Protein AF-A0A914R6S0-F1 (afdb_monomer_lite)

pLDDT: mean 85.36, std 12.39, range [48.38, 97.12]

Radius of gyration: 12.98 Å; chains: 1; bounding box: 23×19×35 Å

Foldseek 3Di:
DPPDDLLDDPPCVPDPVCPDVVVSVCSLQPPDRDDDPPDDPVVVVVVCVVSPNVPD

Organism: Parascaris equorum (NCBI:txid6256)

Seque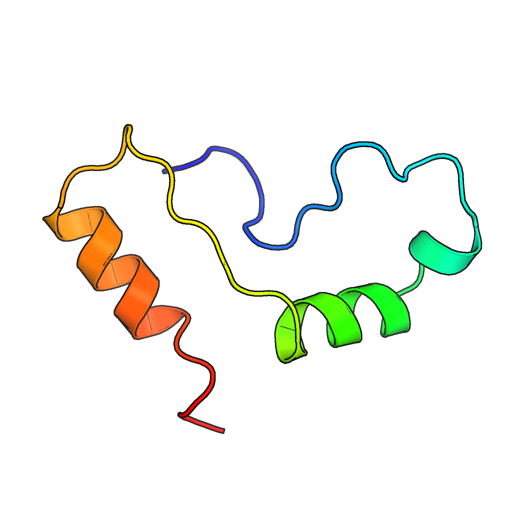nce (56 aa):
MAGRSPFDVVGMAGDAEQNTEDYLFQIILEKQIRIPRSLSVKAATVLKGFLNKSIL

Structure (mmCIF, N/CA/C/O backbone):
data_AF-A0A914R6S0-F1
#
_entry.id   AF-A0A914R6S0-F1
#
loop_
_atom_site.group_PDB
_atom_site.id
_atom_site.type_symbol
_atom_site.label_atom_id
_atom_site.label_alt_id
_atom_site.label_comp_id
_atom_site.label_asym_id
_atom_site.label_entity_id
_atom_site.label_seq_id
_atom_site.pdbx_PDB_ins_code
_atom_site.Cartn_x
_atom_site.Cartn_y
_atom_site.Cartn_z
_atom_site.occupancy
_atom_site.B_iso_or_equiv
_atom_site.auth_seq_id
_atom_site.auth_comp_id
_atom_site.auth_asym_id
_atom_site.auth_atom_id
_atom_site.pdbx_PDB_model_num
ATOM 1 N N . MET A 1 1 ? -14.974 1.784 0.453 1.00 75.56 1 MET A N 1
ATOM 2 C CA . MET A 1 1 ? -13.726 1.405 -0.255 1.00 75.56 1 MET A CA 1
ATOM 3 C C . MET A 1 1 ? -13.529 2.340 -1.444 1.00 75.56 1 MET A C 1
ATOM 5 O O . MET A 1 1 ? -14.470 3.046 -1.773 1.00 75.56 1 MET A O 1
ATOM 9 N N . ALA A 1 2 ? -12.333 2.400 -2.038 1.00 82.69 2 ALA A N 1
ATOM 10 C CA . ALA A 1 2 ? -12.005 3.388 -3.077 1.00 82.69 2 ALA A CA 1
ATOM 11 C C . ALA A 1 2 ? -12.560 3.061 -4.480 1.00 82.69 2 ALA A C 1
ATOM 13 O O . ALA A 1 2 ? -12.507 3.919 -5.351 1.00 82.69 2 ALA A O 1
ATOM 14 N N . GLY A 1 3 ? -13.061 1.839 -4.707 1.00 87.81 3 GLY A N 1
ATOM 15 C CA . GLY A 1 3 ? -13.623 1.417 -5.999 1.00 87.81 3 GLY A CA 1
ATOM 16 C C . GLY A 1 3 ? -12.591 1.157 -7.106 1.00 87.81 3 GLY A C 1
ATOM 17 O O . GLY A 1 3 ? -12.981 0.852 -8.224 1.00 87.81 3 GLY A O 1
ATOM 18 N N . ARG A 1 4 ? -11.293 1.259 -6.798 1.00 88.50 4 ARG A N 1
ATOM 19 C CA . ARG A 1 4 ? -10.163 0.972 -7.694 1.00 88.50 4 ARG A CA 1
ATOM 20 C C . ARG A 1 4 ? -8.971 0.428 -6.908 1.00 88.50 4 ARG A C 1
ATOM 22 O O . ARG A 1 4 ? -8.926 0.591 -5.683 1.00 88.50 4 ARG A O 1
ATOM 29 N N . SER A 1 5 ? -8.011 -0.174 -7.608 1.00 90.06 5 SER A N 1
ATOM 30 C CA . SER A 1 5 ? -6.760 -0.646 -7.004 1.00 90.06 5 SER A CA 1
ATOM 31 C C . SER A 1 5 ? -5.963 0.521 -6.382 1.00 90.06 5 SER A C 1
ATOM 33 O O . SER A 1 5 ? -5.924 1.612 -6.955 1.00 90.06 5 SER A O 1
ATOM 35 N N . PRO A 1 6 ? -5.304 0.339 -5.219 1.00 91.31 6 PRO A N 1
ATOM 36 C CA . PRO A 1 6 ? -4.386 1.338 -4.659 1.00 91.31 6 PRO A CA 1
ATOM 37 C C . PRO A 1 6 ? -3.102 1.516 -5.489 1.00 91.31 6 PRO A C 1
ATOM 39 O O . PRO A 1 6 ? -2.395 2.506 -5.295 1.00 91.31 6 PRO A O 1
ATOM 42 N N . PHE A 1 7 ? -2.822 0.588 -6.409 1.00 91.31 7 PHE A N 1
ATOM 43 C CA . PHE A 1 7 ? -1.679 0.609 -7.328 1.00 91.31 7 PHE A CA 1
ATOM 44 C C . PHE A 1 7 ? -2.072 1.022 -8.748 1.00 91.31 7 PHE A C 1
ATOM 46 O O . PHE A 1 7 ? -1.238 1.000 -9.644 1.00 91.31 7 PHE A O 1
ATOM 53 N N . ASP A 1 8 ? -3.334 1.405 -8.946 1.00 86.38 8 ASP A N 1
ATOM 54 C CA . ASP A 1 8 ? -3.851 1.806 -10.247 1.00 86.38 8 ASP A CA 1
ATOM 55 C C . ASP A 1 8 ? -3.094 3.026 -10.798 1.00 86.38 8 ASP A C 1
ATOM 57 O O . ASP A 1 8 ? -2.858 4.021 -10.092 1.00 86.38 8 ASP A O 1
ATOM 61 N N . VAL A 1 9 ? -2.704 2.946 -12.069 1.00 74.88 9 VAL A N 1
ATOM 62 C CA . VAL A 1 9 ? -1.861 3.935 -12.746 1.00 74.88 9 VAL A CA 1
ATOM 63 C C . VAL A 1 9 ? -2.741 4.800 -13.648 1.00 74.88 9 VAL A C 1
ATOM 65 O O . VAL A 1 9 ? -2.768 4.680 -14.869 1.00 74.88 9 VAL A O 1
ATOM 68 N N . VAL A 1 10 ? -3.539 5.668 -13.023 1.00 60.34 10 VAL A N 1
ATOM 69 C CA . VAL A 1 10 ? -4.483 6.531 -13.750 1.00 60.34 10 VAL A CA 1
ATOM 70 C C . VAL A 1 10 ? -3.727 7.501 -14.662 1.00 60.34 10 VAL A C 1
ATOM 72 O O . VAL A 1 10 ? -2.949 8.318 -14.175 1.00 60.34 10 VAL A O 1
ATOM 75 N N . GLY A 1 11 ? -4.011 7.441 -15.967 1.00 59.03 11 GLY A N 1
ATOM 76 C CA . GLY A 1 11 ? -3.487 8.375 -16.972 1.00 59.03 11 GLY A CA 1
ATOM 77 C C . GLY A 1 11 ? -2.279 7.884 -17.775 1.00 59.03 11 GLY A C 1
ATOM 78 O O . GLY A 1 11 ? -1.775 8.642 -18.592 1.00 59.03 11 GLY A O 1
ATOM 79 N N . MET A 1 12 ? -1.834 6.639 -17.576 1.00 56.69 12 MET A N 1
ATOM 80 C CA . MET A 1 12 ? -0.597 6.104 -18.174 1.00 56.69 12 MET A CA 1
ATOM 81 C C . MET A 1 12 ? -0.818 5.061 -19.284 1.00 56.69 12 MET A C 1
ATOM 83 O O . MET A 1 12 ? 0.128 4.493 -19.814 1.00 56.69 12 MET A O 1
ATOM 87 N N . ALA A 1 13 ? -2.068 4.862 -19.713 1.00 59.50 13 ALA A N 1
ATOM 88 C CA . ALA A 1 13 ? -2.448 3.878 -20.736 1.00 59.50 13 ALA A CA 1
ATOM 89 C C . ALA A 1 13 ? -1.839 4.116 -22.142 1.00 59.50 13 ALA A C 1
ATOM 91 O O . ALA A 1 13 ? -2.096 3.330 -23.047 1.00 59.50 13 ALA A O 1
ATOM 92 N N . GLY A 1 14 ? -1.064 5.190 -22.339 1.00 64.38 14 GLY A N 1
ATOM 93 C CA . GLY A 1 14 ? -0.413 5.522 -23.610 1.00 64.38 14 GLY A CA 1
ATOM 94 C C . GLY A 1 14 ? 1.071 5.157 -23.702 1.00 64.38 14 GLY A C 1
ATOM 95 O O . GLY A 1 14 ? 1.600 5.162 -24.809 1.00 64.38 14 GLY A O 1
ATOM 96 N N . ASP A 1 15 ? 1.733 4.834 -22.584 1.00 71.94 15 ASP A N 1
ATOM 97 C CA . ASP A 1 15 ? 3.164 4.504 -22.562 1.00 71.94 15 ASP A CA 1
ATOM 98 C C . ASP A 1 15 ? 3.359 2.986 -22.456 1.00 71.94 15 ASP A C 1
ATOM 100 O O . ASP A 1 15 ? 2.950 2.351 -21.480 1.00 71.94 15 ASP A O 1
ATOM 104 N N . ALA A 1 16 ? 3.979 2.378 -23.470 1.00 71.69 16 ALA A N 1
ATOM 105 C CA . ALA A 1 16 ? 4.170 0.926 -23.527 1.00 71.69 16 ALA A CA 1
ATOM 106 C C . ALA A 1 16 ? 5.065 0.403 -22.385 1.00 71.69 16 ALA A C 1
ATOM 108 O O . ALA A 1 16 ? 4.830 -0.689 -21.874 1.00 71.69 16 ALA A O 1
ATOM 109 N N . GLU A 1 17 ? 6.033 1.203 -21.926 1.00 72.81 17 GLU A N 1
ATOM 110 C CA . GLU A 1 17 ? 6.931 0.858 -20.811 1.00 72.81 17 GLU A CA 1
ATOM 111 C C . GLU A 1 17 ? 6.196 0.748 -19.464 1.00 72.81 17 GLU A C 1
ATOM 113 O O . GLU A 1 17 ? 6.583 -0.035 -18.597 1.00 72.81 17 GLU A O 1
ATOM 118 N N . GLN A 1 18 ? 5.091 1.483 -19.305 1.00 74.25 18 GLN A N 1
ATOM 119 C CA . GLN A 1 18 ? 4.308 1.549 -18.066 1.00 74.25 18 GLN A CA 1
ATOM 120 C C . GLN A 1 18 ? 3.182 0.503 -18.013 1.00 74.25 18 GLN A C 1
ATOM 122 O O . GLN A 1 18 ? 2.500 0.378 -16.997 1.00 74.25 18 GLN A O 1
ATOM 127 N N . ASN A 1 19 ? 3.011 -0.280 -19.084 1.00 81.00 19 ASN A N 1
ATOM 128 C CA . ASN A 1 19 ? 2.078 -1.407 -19.169 1.00 81.00 19 ASN A CA 1
ATOM 129 C C . ASN A 1 19 ? 2.788 -2.759 -18.954 1.00 81.00 19 ASN A C 1
ATOM 131 O O . ASN A 1 19 ? 2.461 -3.752 -19.602 1.00 81.00 19 ASN A O 1
ATOM 135 N N . THR A 1 20 ? 3.777 -2.799 -18.060 1.00 87.38 20 THR A N 1
ATOM 136 C CA . THR A 1 20 ? 4.557 -4.003 -17.732 1.00 87.38 20 THR A CA 1
ATOM 137 C C . THR A 1 20 ? 4.386 -4.398 -16.264 1.00 87.38 20 THR A C 1
ATOM 139 O O . THR A 1 20 ? 4.098 -3.559 -15.406 1.00 87.38 20 THR A O 1
ATOM 142 N N . GLU A 1 21 ? 4.566 -5.686 -15.955 1.00 89.75 21 GLU A N 1
ATOM 143 C CA . GLU A 1 21 ? 4.500 -6.180 -14.571 1.00 89.75 21 GLU A CA 1
ATOM 144 C C . GLU A 1 21 ? 5.646 -5.629 -13.710 1.00 89.75 21 GLU A C 1
ATOM 146 O O . GLU A 1 21 ? 5.420 -5.277 -12.554 1.00 89.75 21 GLU A O 1
ATOM 151 N N . ASP A 1 22 ? 6.841 -5.452 -14.281 1.00 90.44 22 ASP A N 1
ATOM 152 C CA . ASP A 1 22 ? 7.990 -4.864 -13.582 1.00 90.44 22 ASP A CA 1
ATOM 153 C C . ASP A 1 22 ? 7.698 -3.440 -13.094 1.00 90.44 22 ASP A C 1
ATOM 155 O O . ASP A 1 22 ? 7.974 -3.098 -11.940 1.00 90.44 22 ASP A O 1
ATOM 159 N N . TYR A 1 23 ? 7.053 -2.622 -13.932 1.00 89.94 23 TYR A N 1
ATOM 160 C CA . TYR A 1 23 ? 6.634 -1.277 -13.546 1.00 89.94 23 TYR A CA 1
ATOM 161 C C . TYR A 1 23 ? 5.579 -1.300 -12.428 1.00 89.94 2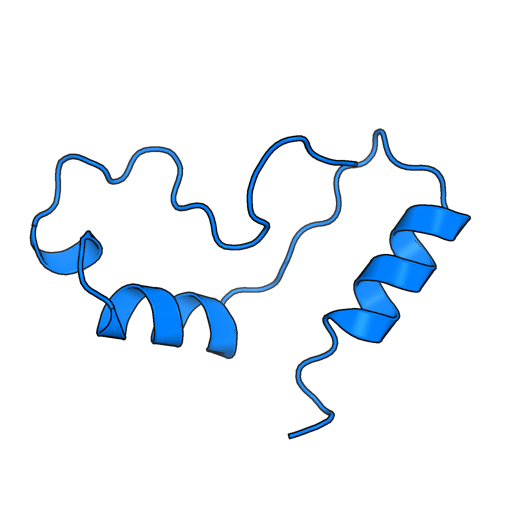3 TYR A C 1
ATOM 163 O O . TYR A 1 23 ? 5.632 -0.504 -11.483 1.00 89.94 23 TYR A O 1
ATOM 171 N N . LEU A 1 24 ? 4.640 -2.252 -12.477 1.00 91.06 24 LEU A N 1
ATOM 172 C CA . LEU A 1 24 ? 3.669 -2.456 -11.402 1.00 91.06 24 LEU A CA 1
ATOM 173 C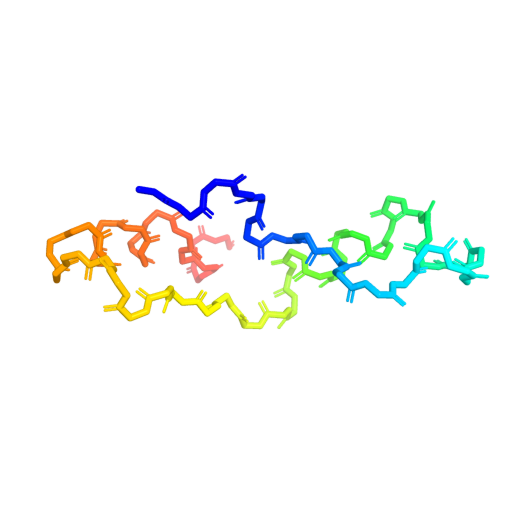 C . LEU A 1 24 ? 4.354 -2.867 -10.089 1.00 91.06 24 LEU A C 1
ATOM 175 O O . LEU A 1 24 ? 4.010 -2.328 -9.033 1.00 91.06 24 LEU A O 1
ATOM 179 N N . PHE A 1 25 ? 5.329 -3.778 -10.129 1.00 92.69 25 PHE A N 1
ATOM 180 C CA . PHE A 1 25 ? 6.089 -4.175 -8.943 1.00 92.69 25 PHE A CA 1
ATOM 181 C C . PHE A 1 25 ? 6.872 -3.003 -8.359 1.00 92.69 25 PHE A C 1
ATOM 183 O O . PHE A 1 25 ? 6.815 -2.781 -7.146 1.00 92.69 25 PHE A O 1
ATOM 190 N N . GLN A 1 26 ? 7.506 -2.188 -9.204 1.00 91.25 26 GLN A N 1
ATOM 191 C CA . GLN A 1 26 ? 8.157 -0.958 -8.765 1.00 91.25 26 GLN A CA 1
ATOM 192 C C . GLN A 1 26 ? 7.163 -0.029 -8.050 1.00 91.25 26 GLN A C 1
ATOM 194 O O . GLN A 1 26 ? 7.443 0.468 -6.958 1.00 91.25 26 GLN A O 1
ATOM 199 N N . ILE A 1 27 ? 5.954 0.151 -8.592 1.00 91.38 27 ILE A N 1
ATOM 200 C CA . ILE A 1 27 ? 4.895 0.928 -7.932 1.00 91.38 27 ILE A CA 1
ATOM 201 C C . ILE A 1 27 ? 4.524 0.331 -6.569 1.00 91.38 27 ILE A C 1
ATOM 203 O O . ILE A 1 27 ? 4.424 1.069 -5.582 1.00 91.38 27 ILE A O 1
ATOM 207 N N . ILE A 1 28 ? 4.321 -0.985 -6.492 1.00 93.06 28 ILE A N 1
ATOM 208 C CA . ILE A 1 28 ? 3.957 -1.668 -5.246 1.00 93.06 28 ILE A CA 1
ATOM 209 C C . ILE A 1 28 ? 5.035 -1.456 -4.179 1.00 93.06 28 ILE A C 1
ATOM 211 O O . ILE A 1 28 ? 4.694 -1.177 -3.027 1.00 93.06 28 ILE A O 1
ATOM 215 N N . LEU A 1 29 ? 6.315 -1.485 -4.547 1.00 92.38 29 LEU A N 1
ATOM 216 C CA . LEU A 1 29 ? 7.444 -1.351 -3.622 1.00 92.38 29 LEU A CA 1
ATOM 217 C C . LEU A 1 29 ? 7.754 0.106 -3.256 1.00 92.38 29 LEU A C 1
ATOM 219 O O . LEU A 1 29 ? 7.871 0.441 -2.078 1.00 92.38 29 LE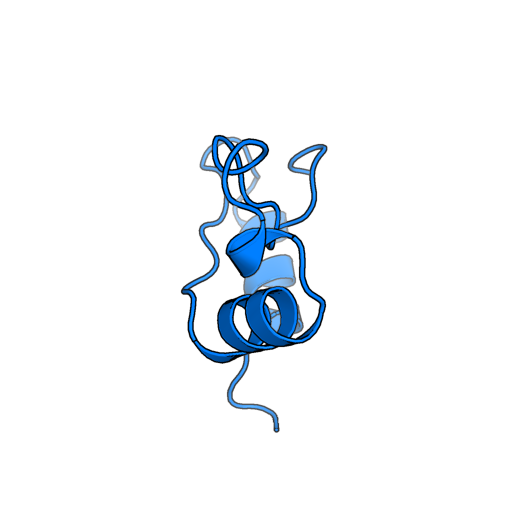U A O 1
ATOM 223 N N . GLU A 1 30 ? 7.751 1.021 -4.217 1.00 91.00 30 GLU A N 1
ATOM 224 C CA . GLU A 1 30 ? 8.300 2.370 -4.025 1.00 91.00 30 GLU A CA 1
ATOM 225 C C . GLU A 1 30 ? 7.218 3.431 -3.807 1.00 91.00 30 GLU A C 1
ATOM 227 O O . GLU A 1 30 ? 7.364 4.332 -2.979 1.00 91.00 30 GLU A O 1
ATOM 232 N N . LYS A 1 31 ? 6.072 3.321 -4.488 1.00 90.50 31 LYS A N 1
ATOM 233 C CA . LYS A 1 31 ? 5.054 4.381 -4.470 1.00 90.50 31 LYS A CA 1
ATOM 234 C C . LYS A 1 31 ? 4.320 4.431 -3.133 1.00 90.50 31 LYS A C 1
ATOM 236 O O . LYS A 1 31 ? 3.772 3.433 -2.662 1.00 90.50 31 LYS A O 1
ATOM 241 N N . GLN A 1 32 ? 4.237 5.611 -2.527 1.00 90.38 32 GLN A N 1
ATOM 242 C CA . GLN A 1 32 ? 3.430 5.805 -1.324 1.00 90.38 32 GLN A CA 1
ATOM 243 C C . GLN A 1 32 ? 1.929 5.659 -1.640 1.00 90.38 32 GLN A C 1
ATOM 245 O O . GLN A 1 32 ? 1.386 6.373 -2.487 1.00 90.38 32 GLN A O 1
ATOM 250 N N . ILE A 1 33 ? 1.233 4.780 -0.912 1.00 91.75 33 ILE A N 1
ATOM 251 C CA . ILE A 1 33 ? -0.213 4.565 -1.071 1.00 91.75 33 ILE A CA 1
ATOM 252 C C . ILE A 1 33 ? -0.985 5.704 -0.390 1.00 91.75 33 ILE A C 1
ATOM 254 O O . ILE A 1 33 ? -0.843 5.946 0.811 1.00 91.75 33 ILE A O 1
ATOM 258 N N . ARG A 1 34 ? -1.842 6.404 -1.145 1.00 91.31 34 ARG A N 1
ATOM 259 C CA . ARG A 1 34 ? -2.693 7.489 -0.625 1.00 91.31 34 ARG A CA 1
ATOM 260 C C . ARG A 1 34 ? -4.100 6.983 -0.320 1.00 91.31 34 ARG A C 1
ATOM 262 O O . ARG A 1 34 ? -4.810 6.536 -1.216 1.00 91.31 34 ARG A O 1
ATOM 269 N N . ILE A 1 35 ? -4.528 7.115 0.935 1.00 93.69 35 ILE A N 1
ATOM 270 C CA . ILE A 1 35 ? -5.882 6.745 1.367 1.00 93.69 35 ILE A CA 1
ATOM 271 C C . ILE A 1 35 ? -6.868 7.889 1.060 1.00 93.69 35 ILE A C 1
ATOM 273 O O . ILE A 1 35 ? -6.630 9.017 1.502 1.00 93.69 35 ILE A O 1
ATOM 277 N N . PRO A 1 36 ? -7.976 7.638 0.335 1.00 93.44 36 PRO A N 1
ATOM 278 C CA . PRO A 1 36 ? -9.000 8.648 0.077 1.00 93.44 36 PRO A CA 1
ATOM 279 C C . PRO A 1 36 ? -9.599 9.251 1.352 1.00 93.44 36 PRO A C 1
ATOM 281 O O . PRO A 1 36 ? -9.964 8.530 2.279 1.00 93.44 36 PRO A O 1
ATOM 284 N N . ARG A 1 37 ? -9.785 10.578 1.356 1.00 92.50 37 ARG A N 1
ATOM 285 C CA . ARG A 1 37 ? -10.381 11.324 2.483 1.00 92.50 37 ARG A CA 1
ATOM 286 C C . ARG A 1 37 ? -11.858 11.001 2.736 1.00 92.50 37 ARG A C 1
ATOM 288 O O . ARG A 1 37 ? -12.349 11.272 3.820 1.00 92.50 37 ARG A O 1
ATOM 295 N N . SER A 1 38 ? -12.552 10.415 1.759 1.00 94.94 38 SER A N 1
ATOM 296 C CA . SER A 1 38 ? -13.943 9.965 1.894 1.00 94.94 38 SER A CA 1
ATOM 297 C C . SER A 1 38 ? -14.100 8.700 2.746 1.00 94.94 38 SER A C 1
ATOM 299 O O . SER A 1 38 ? -15.220 8.314 3.072 1.00 94.94 38 SER A O 1
ATOM 301 N N . LEU A 1 39 ? -13.002 8.024 3.101 1.00 94.19 39 LEU A N 1
ATOM 302 C CA . LEU A 1 39 ? -13.042 6.855 3.973 1.00 94.19 39 LEU A CA 1
ATOM 303 C C . LEU A 1 39 ? -13.114 7.269 5.443 1.00 94.19 39 LEU A C 1
ATOM 305 O O . LEU A 1 39 ? -12.434 8.193 5.882 1.00 94.19 39 LEU A O 1
ATOM 309 N N . SER A 1 40 ? -13.885 6.508 6.223 1.00 97.12 40 SER A N 1
ATOM 310 C CA . SER A 1 40 ? -13.864 6.623 7.683 1.00 97.12 40 SER A CA 1
ATOM 311 C C . SER A 1 40 ? -12.453 6.403 8.242 1.00 97.12 40 SER A C 1
ATOM 313 O O . SER A 1 40 ? -11.663 5.634 7.685 1.00 97.12 40 SER A O 1
ATOM 315 N N . VAL A 1 41 ? -12.164 7.009 9.398 1.00 96.44 41 VAL A N 1
ATOM 316 C CA . VAL A 1 41 ? -10.877 6.850 10.097 1.00 96.44 41 VAL A CA 1
ATOM 317 C C . VAL A 1 41 ? -10.574 5.374 10.367 1.00 96.44 41 VAL A C 1
ATOM 319 O O . VAL A 1 41 ? -9.470 4.921 10.087 1.00 96.44 41 VAL A O 1
ATOM 322 N N . LYS A 1 42 ? -11.566 4.591 10.816 1.00 97.12 42 LYS A N 1
ATOM 323 C CA . LYS A 1 42 ? -11.400 3.151 11.074 1.00 97.12 42 LYS A CA 1
ATOM 324 C C . LYS A 1 42 ? -10.968 2.393 9.818 1.00 97.12 42 LYS A C 1
ATOM 326 O O . LYS A 1 42 ? -10.015 1.621 9.869 1.00 97.12 42 LYS A O 1
ATOM 331 N N . ALA A 1 43 ? -11.632 2.638 8.687 1.00 96.00 43 ALA A N 1
ATOM 332 C CA . ALA A 1 43 ? -11.269 2.003 7.423 1.00 96.00 43 ALA A CA 1
ATOM 333 C C . ALA A 1 43 ? -9.871 2.433 6.954 1.00 96.00 43 ALA A C 1
ATOM 335 O O . ALA A 1 43 ? -9.090 1.599 6.504 1.00 96.00 43 ALA A O 1
ATOM 336 N N . ALA A 1 44 ? -9.532 3.717 7.101 1.00 95.44 44 ALA A N 1
ATOM 337 C CA . ALA A 1 44 ? -8.214 4.232 6.757 1.00 95.44 44 ALA A CA 1
ATOM 338 C C . ALA A 1 44 ? -7.101 3.589 7.598 1.00 95.44 44 ALA A C 1
ATOM 340 O O . ALA A 1 44 ? -6.069 3.211 7.049 1.00 95.44 44 ALA A O 1
ATOM 341 N N . THR A 1 45 ? -7.311 3.435 8.906 1.00 95.75 45 THR A N 1
ATOM 342 C CA . THR A 1 45 ? -6.349 2.801 9.817 1.00 95.75 45 THR A CA 1
ATOM 343 C C . THR A 1 45 ? -6.125 1.334 9.467 1.00 95.75 45 THR A C 1
ATOM 345 O O . THR A 1 45 ? -4.979 0.911 9.346 1.00 95.75 45 THR A O 1
A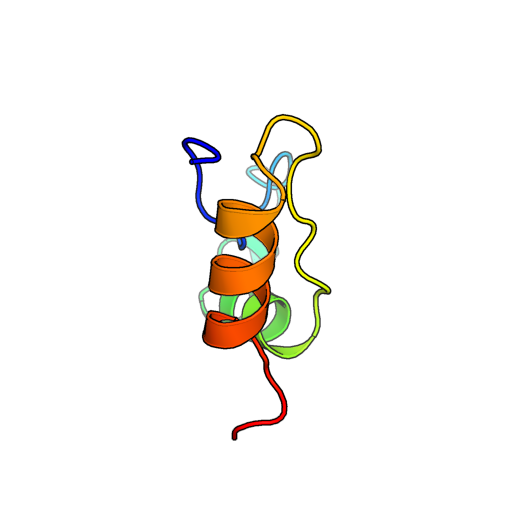TOM 348 N N . VAL A 1 46 ? -7.201 0.576 9.233 1.00 95.81 46 VAL A N 1
ATOM 349 C CA . VAL A 1 46 ? -7.111 -0.841 8.845 1.00 95.81 46 VAL A CA 1
ATOM 350 C C . VAL A 1 46 ? -6.358 -1.005 7.520 1.00 95.81 46 VAL A C 1
ATOM 352 O O . VAL A 1 46 ? -5.439 -1.814 7.433 1.00 95.81 46 VAL A O 1
ATOM 355 N N . LEU A 1 47 ? -6.680 -0.193 6.506 1.00 94.38 47 LEU A N 1
ATOM 356 C CA . LEU A 1 47 ? -5.994 -0.233 5.209 1.00 94.38 47 LEU A CA 1
ATOM 357 C C . LEU A 1 47 ? -4.505 0.113 5.317 1.00 94.38 47 LEU A C 1
ATOM 359 O O . LEU A 1 47 ? -3.685 -0.550 4.692 1.00 94.38 47 LEU A O 1
ATOM 363 N N . LYS A 1 48 ? -4.142 1.122 6.118 1.00 93.00 48 LYS A N 1
ATOM 364 C CA . LYS A 1 48 ? -2.732 1.469 6.355 1.00 93.00 48 LYS A CA 1
ATOM 365 C C . LYS A 1 48 ? -1.968 0.344 7.049 1.00 93.00 48 LYS A C 1
ATOM 367 O O . LYS A 1 48 ? -0.813 0.126 6.712 1.00 93.00 48 LYS A O 1
ATOM 372 N N . GLY A 1 49 ? -2.605 -0.352 7.994 1.00 94.06 49 GLY A N 1
ATOM 373 C CA . GLY A 1 49 ? -2.004 -1.494 8.681 1.00 94.06 49 GLY A CA 1
ATOM 374 C C . GLY A 1 49 ? -1.706 -2.651 7.729 1.00 94.06 49 GLY A C 1
ATOM 375 O O . GLY A 1 49 ? -0.585 -3.144 7.709 1.00 94.06 49 GLY A O 1
ATOM 376 N N . PHE A 1 50 ? -2.678 -3.037 6.896 1.00 93.69 50 PHE A N 1
ATOM 377 C CA . PHE A 1 50 ? -2.503 -4.135 5.936 1.00 93.69 50 PHE A CA 1
ATOM 378 C C . PHE A 1 50 ? -1.539 -3.819 4.792 1.00 93.69 50 PHE A C 1
ATOM 380 O O . PHE A 1 50 ? -0.878 -4.718 4.290 1.00 93.69 50 PHE A O 1
ATOM 387 N N . LEU A 1 51 ? -1.468 -2.558 4.364 1.00 93.44 51 LEU A N 1
ATOM 388 C CA . LEU A 1 51 ? -0.641 -2.131 3.232 1.00 93.44 51 LEU A CA 1
ATOM 389 C C . LEU A 1 51 ? 0.726 -1.579 3.673 1.00 93.44 51 LEU A C 1
ATOM 391 O O . LEU A 1 51 ? 1.385 -0.867 2.913 1.00 93.44 51 LEU A O 1
ATOM 395 N N . ASN A 1 52 ? 1.138 -1.856 4.912 1.00 91.94 52 ASN A N 1
ATOM 396 C CA . ASN A 1 52 ? 2.441 -1.447 5.413 1.00 91.94 52 ASN A CA 1
ATOM 397 C C . ASN A 1 52 ? 3.553 -2.274 4.748 1.00 91.94 52 ASN A C 1
ATOM 399 O O . ASN A 1 52 ? 3.565 -3.496 4.851 1.00 91.94 52 ASN A O 1
ATOM 403 N N . LYS A 1 53 ? 4.507 -1.594 4.105 1.00 88.50 53 LYS A N 1
ATOM 404 C CA . LYS A 1 53 ? 5.628 -2.227 3.392 1.00 88.50 53 LYS A CA 1
ATOM 405 C C . LYS A 1 53 ? 6.769 -2.667 4.308 1.00 88.50 53 LYS A C 1
ATOM 407 O O . LYS A 1 53 ? 7.569 -3.495 3.909 1.00 88.50 53 LYS A O 1
ATOM 412 N N . SER A 1 54 ? 6.827 -2.148 5.536 1.00 80.44 54 SER A N 1
ATOM 413 C CA . SER A 1 54 ? 7.901 -2.417 6.509 1.00 80.44 54 SER A CA 1
ATOM 414 C C . SER A 1 54 ? 7.854 -3.826 7.133 1.00 80.44 54 SER A C 1
ATOM 416 O O . SER A 1 54 ? 8.507 -4.064 8.145 1.00 80.44 54 SER A O 1
ATOM 418 N N . ILE A 1 55 ? 7.022 -4.720 6.599 1.00 55.69 55 IL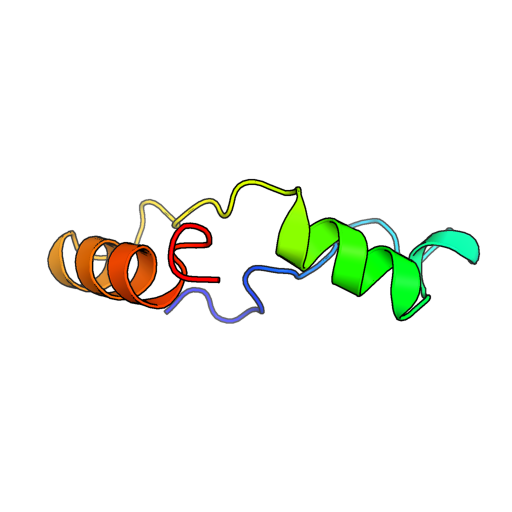E A N 1
ATOM 419 C CA . ILE A 1 55 ? 6.786 -6.078 7.109 1.00 55.69 55 ILE A CA 1
ATOM 420 C C . ILE A 1 55 ? 7.418 -7.164 6.217 1.00 55.69 55 ILE A C 1
ATOM 422 O O . ILE A 1 55 ? 7.363 -8.340 6.567 1.00 55.69 55 ILE A O 1
ATOM 426 N N . LEU A 1 56 ? 8.042 -6.764 5.105 1.00 48.38 56 LEU A N 1
ATOM 427 C CA . LEU A 1 56 ? 8.945 -7.585 4.292 1.00 48.38 56 LEU A CA 1
ATOM 428 C C . LEU A 1 56 ? 10.396 -7.268 4.663 1.00 48.38 56 LEU A C 1
ATOM 430 O O . LEU A 1 56 ? 11.198 -8.224 4.688 1.00 48.38 56 LEU A O 1
#

Secondary structure (DSSP, 8-state):
--SS-TT--TT-TT-GGGSSHHHHHHHHHHSPPPPPTTS-HHHHHHHHHHT-GGG-